Protein AF-A0A8J2V1T8-F1 (afdb_monomer)

Foldseek 3Di:
DVVVVVVVVVVVVVVVVVVVVVVVCVVVVVVVVCVLVVVLVCLVVVCVDPDVQCVQLSLLSNLLSVVVVVVVVVLVVLVVVLVVCVVVVNPVVSVVSVVVSVVVVVVNVVQSVVSVVLSVVCVVVVGHDDCSNDPGD

pLDDT: mean 85.91, std 9.91, range [56.88, 95.5]

Secondary structure (DSSP, 8-state):
-HHHHHHHHHHHHHHHHHHHHHHHHHHHHHHHHHHHHHHHHHHHHHTTS--TTTHHHHHHHHHHHHHHHHHHHHHHHHHHHHHHHHHTT-HHHHHHHHHHHHHHHHHHHHHHHHHHHHHHHHHHTTPPPS-TT-S--

Solvent-accessible surface area (backbone atoms only — not comparable to full-atom values): 7539 Å² total; per-residue (Å²): 117,70,68,58,56,56,54,54,53,54,57,56,50,57,64,58,46,52,61,52,52,51,52,50,49,52,54,53,55,56,47,64,71,49,49,62,54,57,52,41,52,50,29,62,63,56,52,78,49,95,50,80,50,55,44,33,45,29,44,28,51,44,41,51,51,56,50,48,51,52,50,52,53,49,52,54,51,52,50,61,65,40,50,58,32,61,75,70,72,37,61,70,65,32,51,53,52,49,51,53,50,50,53,51,51,49,54,50,52,51,39,54,51,48,48,52,51,52,48,53,53,33,54,74,70,75,41,56,49,90,63,41,83,60,90,69,113

Mean predicted aligned error: 8.69 Å

Organism: NCBI:txid1526572

Sequence (137 aa):
MSDLSASEGSSRQDSAQMPVVIYVLYLVGFFIIFTPVVGVILAYVSKARPASWLDSHYDNAIHIFWKGILYMILSVVLICLCIPFFIQEQILPGILVALIGSFAALAQLVWYIVRCVKGIMMASEKRAYPDPESWGF

Structure (mmCIF, N/CA/C/O backbone):
data_AF-A0A8J2V1T8-F1
#
_entry.id   AF-A0A8J2V1T8-F1
#
loop_
_atom_site.group_PDB
_atom_site.id
_atom_site.type_symbol
_atom_site.label_atom_id
_atom_site.label_alt_id
_atom_site.label_comp_id
_atom_site.label_asym_id
_atom_site.label_entity_id
_atom_site.label_seq_id
_atom_site.pdbx_PDB_ins_code
_atom_site.Cartn_x
_atom_site.Cartn_y
_atom_site.Cartn_z
_atom_site.occupancy
_atom_site.B_iso_or_equiv
_atom_site.auth_seq_id
_atom_site.auth_comp_id
_atom_site.auth_asym_id
_atom_site.auth_atom_id
_atom_site.pdbx_PDB_model_num
ATOM 1 N N . MET A 1 1 ? -56.142 -10.030 -8.037 1.00 56.88 1 MET A N 1
ATOM 2 C CA . MET A 1 1 ? -55.383 -11.295 -7.866 1.00 56.88 1 MET A CA 1
ATOM 3 C C . MET A 1 1 ? -54.001 -11.223 -8.526 1.00 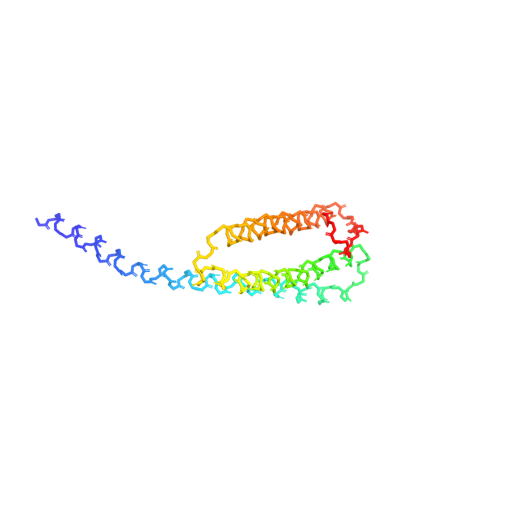56.88 1 MET A C 1
ATOM 5 O O . MET A 1 1 ? -53.057 -11.713 -7.929 1.00 56.88 1 MET A O 1
ATOM 9 N N . SER A 1 2 ? -53.857 -10.575 -9.693 1.00 64.19 2 SER A N 1
ATOM 10 C CA . SER A 1 2 ? -52.577 -10.335 -10.397 1.00 64.19 2 SER A CA 1
ATOM 11 C C . SER A 1 2 ? -51.558 -9.499 -9.609 1.00 64.19 2 SER A C 1
ATOM 13 O O . SER A 1 2 ? -50.364 -9.791 -9.625 1.00 64.19 2 SER A O 1
ATOM 15 N N . ASP A 1 3 ? -52.025 -8.487 -8.878 1.00 62.06 3 ASP A N 1
ATOM 16 C CA . ASP A 1 3 ? -51.132 -7.496 -8.256 1.00 62.06 3 ASP A CA 1
ATOM 17 C C . ASP A 1 3 ? -50.495 -8.021 -6.959 1.00 62.06 3 ASP A C 1
ATOM 19 O O . ASP A 1 3 ? -49.370 -7.665 -6.615 1.00 62.06 3 ASP A O 1
ATOM 23 N N . LEU A 1 4 ? -51.173 -8.958 -6.286 1.00 62.94 4 LEU A N 1
ATOM 24 C CA . LEU A 1 4 ? -50.644 -9.667 -5.119 1.00 62.94 4 LEU A CA 1
ATOM 25 C C . LEU A 1 4 ? -49.540 -10.656 -5.525 1.00 62.94 4 LEU A C 1
ATOM 27 O O . LEU A 1 4 ? -48.516 -10.722 -4.854 1.00 62.94 4 LEU A O 1
ATOM 31 N N . SER A 1 5 ? -49.681 -11.350 -6.665 1.00 61.22 5 SER A N 1
ATOM 32 C CA . SER A 1 5 ? -48.615 -12.223 -7.184 1.00 61.22 5 SER A CA 1
ATOM 33 C C . SER A 1 5 ? -47.381 -11.451 -7.661 1.00 61.22 5 SER A C 1
ATOM 35 O O . SER A 1 5 ? -46.262 -11.935 -7.507 1.00 61.22 5 SER A O 1
ATOM 37 N N . ALA A 1 6 ? -47.564 -10.238 -8.199 1.00 62.19 6 ALA A N 1
ATOM 38 C CA . ALA A 1 6 ? -46.453 -9.372 -8.598 1.00 62.19 6 ALA A CA 1
ATOM 39 C C . ALA A 1 6 ? -45.692 -8.812 -7.376 1.00 62.19 6 ALA A C 1
ATOM 41 O O . ALA A 1 6 ? -44.461 -8.792 -7.368 1.00 62.19 6 ALA A O 1
ATOM 42 N N . SER A 1 7 ? -46.411 -8.428 -6.314 1.00 59.50 7 SER A N 1
ATOM 43 C CA . SER A 1 7 ? -45.832 -7.953 -5.046 1.00 59.50 7 SER A CA 1
ATOM 44 C C . SER A 1 7 ? -45.116 -9.061 -4.248 1.00 59.50 7 SER A C 1
ATOM 46 O O . SER A 1 7 ? -44.041 -8.830 -3.683 1.00 59.50 7 SER A O 1
ATOM 48 N N . GLU A 1 8 ? -45.648 -10.288 -4.245 1.00 60.50 8 GLU A N 1
ATOM 49 C CA . GLU A 1 8 ? -44.990 -11.443 -3.615 1.00 60.50 8 GLU A CA 1
ATOM 50 C C . GLU A 1 8 ? -43.717 -11.893 -4.353 1.00 60.50 8 GLU A C 1
ATOM 52 O O . GLU A 1 8 ? -42.780 -12.387 -3.723 1.00 60.50 8 GLU A O 1
ATOM 57 N N . GLY A 1 9 ? -43.669 -11.729 -5.680 1.00 60.22 9 GLY A N 1
ATOM 58 C CA . GLY A 1 9 ? -42.497 -12.062 -6.495 1.00 60.22 9 GLY A CA 1
ATOM 59 C C . GLY A 1 9 ? -41.297 -11.156 -6.205 1.00 60.22 9 GLY A C 1
ATOM 60 O O . GLY A 1 9 ? -40.195 -11.658 -5.992 1.00 60.22 9 GLY A O 1
ATOM 61 N N . SER A 1 10 ? -41.521 -9.838 -6.115 1.00 60.34 10 SER A N 1
ATOM 62 C CA . SER A 1 10 ? -40.467 -8.851 -5.817 1.00 60.34 10 SER A CA 1
ATOM 63 C C . SER A 1 10 ? -39.875 -9.035 -4.412 1.00 60.34 10 SER A C 1
ATOM 65 O O . SER A 1 10 ? -38.660 -9.049 -4.246 1.00 60.34 10 SER A O 1
ATOM 67 N N . SER A 1 11 ? -40.719 -9.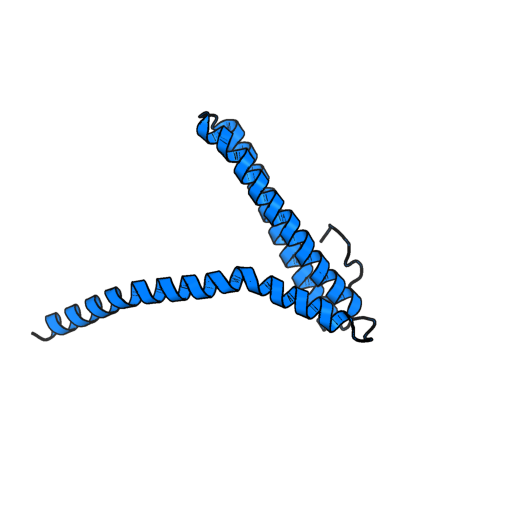260 -3.399 1.00 60.56 11 SER A N 1
ATOM 68 C CA . SER A 1 11 ? -40.284 -9.371 -1.995 1.00 60.56 11 SER A CA 1
ATOM 69 C C . SER A 1 11 ? -39.500 -10.656 -1.674 1.00 60.56 11 SER A C 1
ATOM 71 O O . SER A 1 11 ? -38.603 -10.634 -0.824 1.00 60.56 11 SER A O 1
ATOM 73 N N . ARG A 1 12 ? -39.776 -11.775 -2.364 1.00 60.62 12 ARG A N 1
ATOM 74 C CA . ARG A 1 12 ? -38.970 -13.014 -2.270 1.00 60.62 12 ARG A CA 1
ATOM 75 C C . ARG A 1 12 ? -37.613 -12.896 -2.969 1.00 60.62 12 ARG A C 1
ATOM 77 O O . ARG A 1 12 ? -36.646 -13.511 -2.523 1.00 60.62 12 ARG A O 1
ATOM 84 N N . GLN A 1 13 ? -37.538 -12.129 -4.056 1.00 60.66 13 GLN A N 1
ATOM 85 C CA . GLN A 1 13 ? -36.296 -11.924 -4.799 1.00 60.66 13 GLN A CA 1
ATOM 86 C C . GLN A 1 13 ? -35.324 -11.042 -3.995 1.00 60.66 13 GLN A C 1
ATOM 88 O O . GLN A 1 13 ? -34.172 -11.437 -3.816 1.00 60.66 13 GLN A O 1
ATOM 93 N N . ASP A 1 14 ? -35.817 -9.965 -3.374 1.00 67.00 14 ASP A N 1
ATOM 94 C CA . ASP A 1 14 ? -35.019 -9.069 -2.519 1.00 67.00 14 ASP A CA 1
ATOM 95 C C . ASP A 1 14 ? -34.438 -9.778 -1.275 1.00 67.00 14 ASP A C 1
ATOM 97 O O . ASP A 1 14 ? -33.294 -9.538 -0.874 1.00 67.00 14 ASP A O 1
ATOM 101 N N . SER A 1 15 ? -35.193 -10.705 -0.672 1.00 67.00 15 SER A N 1
ATOM 102 C CA . SER A 1 15 ? -34.793 -11.388 0.570 1.00 67.00 15 SER A CA 1
ATOM 103 C C . SER A 1 15 ? -33.729 -12.480 0.376 1.00 67.00 15 SER A C 1
ATOM 105 O O . SER A 1 15 ? -32.907 -12.680 1.270 1.00 67.00 15 SER A O 1
ATOM 107 N N . ALA A 1 16 ? -33.674 -13.142 -0.788 1.00 73.12 16 ALA A N 1
ATOM 108 C CA . ALA A 1 16 ? -32.599 -14.086 -1.134 1.00 73.12 16 ALA A CA 1
ATOM 109 C C . ALA A 1 16 ? -31.381 -13.404 -1.788 1.00 73.12 16 ALA A C 1
ATOM 111 O O . ALA A 1 16 ? -30.254 -13.887 -1.656 1.00 73.12 16 ALA A O 1
ATOM 112 N N . GLN A 1 17 ? -31.580 -12.270 -2.468 1.00 83.62 17 GLN A N 1
ATOM 113 C CA . GLN A 1 17 ? -30.496 -11.499 -3.081 1.00 83.62 17 GLN A CA 1
ATOM 114 C C . GLN A 1 17 ? -29.568 -10.871 -2.040 1.00 83.62 17 GLN A C 1
ATOM 116 O O . GLN A 1 17 ? -28.354 -10.887 -2.235 1.00 83.62 17 GLN A O 1
ATOM 121 N N . MET A 1 18 ? -30.104 -10.371 -0.921 1.00 88.19 18 MET A N 1
ATOM 122 C CA . MET A 1 18 ? -29.290 -9.690 0.091 1.00 88.19 18 MET A CA 1
ATOM 123 C C . MET A 1 18 ? -28.191 -10.595 0.698 1.00 88.19 18 MET A C 1
ATOM 125 O O . MET A 1 18 ? -27.027 -10.190 0.686 1.00 88.19 18 MET A O 1
ATOM 129 N N . PRO A 1 19 ? -28.468 -11.847 1.128 1.00 93.94 19 PRO A N 1
ATOM 130 C CA . PRO A 1 19 ? -27.414 -12.786 1.526 1.00 93.94 19 PRO A CA 1
ATOM 131 C C . PRO A 1 19 ? -26.404 -13.105 0.415 1.00 93.94 19 PRO A C 1
ATOM 133 O O . PRO A 1 19 ? -25.206 -13.173 0.680 1.00 93.94 19 PRO A O 1
ATOM 136 N N . VAL A 1 20 ? -26.853 -13.269 -0.836 1.00 90.94 20 VAL A N 1
ATOM 137 C CA . VAL A 1 20 ? -25.958 -13.539 -1.978 1.00 90.94 20 VAL A CA 1
ATOM 138 C C . VAL A 1 20 ? -25.004 -12.370 -2.218 1.00 90.94 20 VAL A C 1
ATOM 140 O O . VAL A 1 20 ? -23.807 -12.593 -2.388 1.00 90.94 20 VAL A O 1
ATOM 143 N N . VAL A 1 21 ? -25.500 -11.131 -2.170 1.00 92.25 21 VAL A N 1
ATOM 144 C CA . VAL A 1 21 ? -24.668 -9.924 -2.277 1.00 92.25 21 VAL A CA 1
ATOM 145 C C . VAL A 1 21 ? -23.622 -9.895 -1.163 1.00 92.25 21 VAL A C 1
ATOM 147 O O . VAL A 1 21 ? -22.453 -9.652 -1.450 1.00 92.25 21 VAL A O 1
ATOM 150 N N . ILE A 1 22 ? -23.999 -10.215 0.081 1.00 93.19 22 ILE A N 1
ATOM 151 C CA . ILE A 1 22 ? -23.060 -10.296 1.212 1.00 93.19 22 ILE A CA 1
ATOM 152 C C . ILE A 1 22 ? -21.960 -11.332 0.941 1.00 93.19 22 ILE A C 1
ATOM 154 O O . ILE A 1 22 ? -20.780 -11.017 1.091 1.00 93.19 22 ILE A O 1
ATOM 158 N N . TYR A 1 23 ? -22.308 -12.539 0.486 1.00 93.94 23 TYR A N 1
ATOM 159 C CA . TYR A 1 23 ? -21.311 -13.568 0.175 1.00 93.94 23 TYR A CA 1
ATOM 160 C C . TYR A 1 23 ? -20.393 -13.172 -0.984 1.00 93.94 23 TYR A C 1
ATOM 162 O O . TYR A 1 23 ? -19.185 -13.389 -0.902 1.00 93.94 23 TYR A O 1
ATOM 170 N N . VAL A 1 24 ? -20.927 -12.551 -2.039 1.00 92.62 24 VAL A N 1
ATOM 171 C CA . VAL A 1 24 ? -20.109 -12.031 -3.145 1.00 92.62 24 VAL A CA 1
ATOM 172 C C . VAL A 1 24 ? -19.167 -10.937 -2.647 1.00 92.62 24 VAL A C 1
ATOM 174 O O . VAL A 1 24 ? -17.984 -10.970 -2.976 1.00 92.62 24 VAL A O 1
ATOM 177 N N . LEU A 1 25 ? -19.644 -10.009 -1.814 1.00 91.12 25 LEU A N 1
ATOM 178 C CA . LEU A 1 25 ? -18.804 -8.972 -1.209 1.00 91.12 25 LEU A CA 1
ATOM 179 C C . LEU A 1 25 ? -17.704 -9.569 -0.327 1.00 91.12 25 LEU A C 1
ATOM 181 O O . LEU A 1 25 ? -16.567 -9.107 -0.394 1.00 91.12 25 LEU A O 1
ATOM 185 N N . TYR A 1 26 ? -17.999 -10.612 0.453 1.00 91.69 26 TYR A N 1
ATOM 186 C CA . TYR A 1 26 ? -16.988 -11.320 1.242 1.00 91.69 26 TYR A CA 1
ATOM 187 C C . TYR A 1 26 ? -15.940 -11.998 0.357 1.00 91.69 26 TYR A C 1
ATOM 189 O O . TYR A 1 26 ? -14.749 -11.901 0.648 1.00 91.69 26 TYR A O 1
ATOM 197 N N . LEU A 1 27 ? -16.352 -12.620 -0.751 1.00 88.12 27 LEU A N 1
ATOM 198 C CA . LEU A 1 27 ? -15.427 -13.229 -1.708 1.00 88.12 27 LEU A CA 1
ATOM 199 C C . LEU A 1 27 ? -14.555 -12.177 -2.404 1.00 88.12 27 LEU A C 1
ATOM 201 O O . LEU A 1 27 ? -13.337 -12.323 -2.448 1.00 88.12 27 LEU A O 1
ATOM 205 N N . VAL A 1 28 ? -15.147 -11.091 -2.906 1.00 89.81 28 VAL A N 1
ATOM 206 C CA . VAL A 1 28 ? -14.404 -9.999 -3.556 1.00 89.81 28 VAL A CA 1
ATOM 207 C C . VAL A 1 28 ? -13.451 -9.329 -2.565 1.00 89.81 28 VAL A C 1
ATOM 209 O O . VAL A 1 28 ? -12.274 -9.147 -2.873 1.00 89.81 28 VAL A O 1
ATOM 212 N N . GLY A 1 29 ? -13.927 -9.019 -1.356 1.00 83.00 29 GLY A N 1
ATOM 213 C CA . GLY A 1 29 ? -13.128 -8.418 -0.289 1.00 83.00 29 GLY A CA 1
ATOM 214 C C . GLY A 1 29 ? -11.947 -9.291 0.130 1.00 83.00 29 GLY A C 1
ATOM 215 O O . GLY A 1 29 ? -10.853 -8.771 0.348 1.00 83.00 29 GLY A O 1
ATOM 216 N N . PHE A 1 30 ? -12.135 -10.613 0.152 1.00 83.06 30 PHE A N 1
ATOM 217 C CA . PHE A 1 30 ? -11.051 -11.563 0.377 1.00 83.06 30 PHE A CA 1
ATOM 218 C C . PHE A 1 30 ? -9.945 -11.385 -0.674 1.00 83.06 30 PHE A C 1
ATOM 220 O O . PHE A 1 30 ? -8.790 -11.163 -0.317 1.00 83.06 30 PHE A O 1
ATOM 227 N N . PHE A 1 31 ? -10.279 -11.373 -1.968 1.00 83.56 31 PHE A N 1
ATOM 228 C CA . PHE A 1 31 ? -9.270 -11.244 -3.027 1.00 83.56 31 PHE A CA 1
ATOM 229 C C . PHE A 1 31 ? -8.542 -9.893 -3.047 1.00 83.56 31 PHE A C 1
ATOM 231 O O . PHE A 1 31 ? -7.369 -9.860 -3.425 1.00 83.56 31 PHE A O 1
ATOM 238 N N . ILE A 1 32 ? -9.170 -8.794 -2.616 1.00 84.44 32 ILE A N 1
ATOM 239 C CA . ILE A 1 32 ? -8.540 -7.458 -2.616 1.00 84.44 32 ILE A CA 1
ATOM 240 C C . ILE A 1 32 ? -7.242 -7.441 -1.792 1.00 84.44 32 ILE A C 1
ATOM 242 O O . ILE A 1 32 ? -6.255 -6.843 -2.219 1.00 84.44 32 ILE A O 1
ATOM 246 N N . ILE A 1 33 ? -7.201 -8.143 -0.657 1.00 77.88 33 ILE A N 1
ATOM 247 C CA . ILE A 1 33 ? -6.026 -8.170 0.231 1.00 77.88 33 ILE A CA 1
ATOM 248 C C . ILE A 1 33 ? -4.926 -9.104 -0.305 1.00 77.88 33 ILE A C 1
ATOM 250 O O . ILE A 1 33 ? -3.740 -8.825 -0.134 1.00 77.88 33 ILE A O 1
ATOM 254 N N . PHE A 1 34 ? -5.293 -10.189 -0.995 1.00 86.31 34 PHE A N 1
ATOM 255 C CA . PHE A 1 34 ? -4.327 -11.154 -1.543 1.00 86.31 34 PHE A CA 1
ATOM 256 C C . PHE A 1 34 ? -3.780 -10.772 -2.923 1.00 86.31 34 PHE A C 1
ATOM 258 O O . PHE A 1 34 ? -2.689 -11.208 -3.292 1.00 86.31 34 PHE A O 1
ATOM 265 N N . THR A 1 35 ? -4.492 -9.942 -3.689 1.00 90.19 35 THR A N 1
ATOM 266 C CA . THR A 1 35 ? -4.081 -9.545 -5.048 1.00 90.19 35 THR A CA 1
ATOM 267 C C . THR A 1 35 ? -2.664 -8.940 -5.098 1.00 90.19 35 THR A C 1
ATOM 269 O O . THR A 1 35 ? -1.871 -9.371 -5.942 1.00 90.19 35 THR A O 1
ATOM 272 N N . PRO A 1 36 ? -2.264 -8.026 -4.187 1.00 89.81 36 PRO A N 1
ATOM 273 C CA . PRO A 1 36 ? -0.897 -7.500 -4.150 1.00 89.81 36 PRO A CA 1
ATOM 274 C C . PRO A 1 36 ? 0.178 -8.571 -3.913 1.00 89.81 36 PRO A C 1
ATOM 276 O O . PRO A 1 36 ? 1.290 -8.447 -4.425 1.00 89.81 36 PRO A O 1
ATOM 279 N N . VAL A 1 37 ? -0.151 -9.641 -3.179 1.00 93.00 37 VAL A N 1
ATOM 280 C CA . VAL A 1 37 ? 0.772 -10.754 -2.899 1.00 93.00 37 VAL A CA 1
ATOM 281 C C . VAL A 1 37 ? 1.079 -11.533 -4.176 1.00 93.00 37 VAL A C 1
ATOM 283 O O . VAL A 1 37 ? 2.236 -11.835 -4.462 1.00 93.00 37 VAL A O 1
ATOM 286 N N . VAL A 1 38 ? 0.063 -11.810 -4.996 1.00 93.19 38 VAL A N 1
ATOM 287 C CA . VAL A 1 38 ? 0.273 -12.438 -6.310 1.00 93.19 38 VAL A CA 1
ATOM 288 C C . VAL A 1 38 ? 1.165 -11.551 -7.185 1.00 93.19 38 VAL A C 1
ATOM 290 O O . VAL A 1 38 ? 2.098 -12.048 -7.816 1.00 93.19 38 VAL A O 1
ATOM 293 N N . GLY A 1 39 ? 0.934 -10.235 -7.167 1.00 92.38 39 GLY A N 1
ATOM 294 C CA . GLY A 1 39 ? 1.750 -9.261 -7.895 1.00 92.38 39 GLY A CA 1
ATOM 295 C C . GLY A 1 39 ? 3.233 -9.297 -7.510 1.00 92.38 39 GLY A C 1
ATOM 296 O O . GLY A 1 39 ? 4.087 -9.364 -8.396 1.00 92.38 39 GLY A O 1
ATOM 297 N N . VAL A 1 40 ? 3.558 -9.313 -6.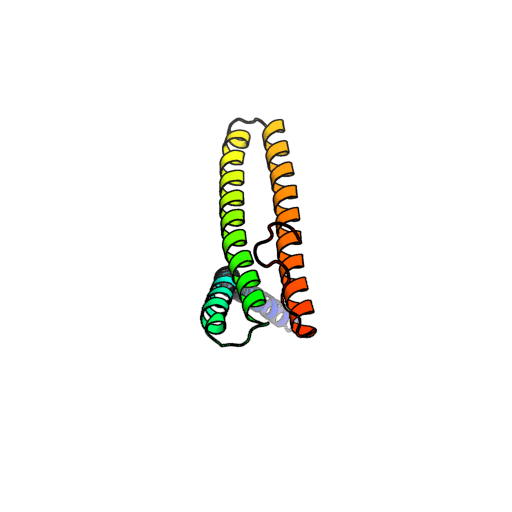211 1.00 94.44 40 VAL A N 1
ATOM 298 C CA . VAL A 1 40 ? 4.965 -9.348 -5.771 1.00 94.44 40 VAL A CA 1
ATOM 299 C C . VAL A 1 40 ? 5.640 -10.687 -6.082 1.00 94.44 40 VAL A C 1
ATOM 301 O O . VAL A 1 40 ? 6.804 -10.705 -6.480 1.00 94.44 40 VAL A O 1
ATOM 304 N N . ILE A 1 41 ? 4.912 -11.806 -5.987 1.00 93.62 41 ILE A N 1
ATOM 305 C CA . ILE A 1 41 ? 5.426 -13.125 -6.387 1.00 93.62 41 ILE A CA 1
ATOM 306 C C . ILE A 1 41 ? 5.786 -13.114 -7.876 1.00 93.62 41 ILE A C 1
ATOM 308 O O . ILE A 1 41 ? 6.890 -13.517 -8.248 1.00 93.62 41 ILE A O 1
ATOM 312 N N . LEU A 1 42 ? 4.888 -12.606 -8.728 1.00 92.75 42 LEU A N 1
ATOM 313 C CA . LEU A 1 42 ? 5.148 -12.480 -10.162 1.00 92.75 42 LEU A CA 1
ATOM 314 C C . LEU A 1 42 ? 6.336 -11.560 -10.451 1.00 92.75 42 LEU A C 1
ATOM 316 O O . LEU A 1 42 ? 7.112 -11.868 -11.355 1.00 92.75 42 LEU A O 1
ATOM 320 N N . ALA A 1 43 ? 6.516 -10.481 -9.686 1.00 93.06 43 ALA A N 1
ATOM 321 C CA . ALA A 1 43 ? 7.670 -9.598 -9.824 1.00 93.06 43 ALA A CA 1
ATOM 322 C C . ALA A 1 43 ? 8.987 -10.330 -9.511 1.00 93.06 43 ALA A C 1
ATOM 324 O O . ALA A 1 43 ? 9.899 -10.305 -10.335 1.00 93.06 43 ALA A O 1
ATOM 325 N N . TYR A 1 44 ? 9.073 -11.055 -8.389 1.00 93.75 44 TYR A N 1
ATOM 326 C CA . TYR A 1 44 ? 10.272 -11.832 -8.041 1.00 93.75 44 TYR A CA 1
ATOM 327 C C . TYR A 1 44 ? 10.587 -12.929 -9.065 1.00 93.75 44 TYR A C 1
ATOM 329 O O . TYR A 1 44 ? 11.742 -13.085 -9.462 1.00 93.75 44 TYR A O 1
ATOM 337 N N . VAL A 1 45 ? 9.573 -13.669 -9.526 1.00 91.62 45 VAL A N 1
ATOM 338 C CA . VAL A 1 45 ? 9.755 -14.734 -10.529 1.00 91.62 45 VAL A CA 1
ATOM 339 C C . VAL A 1 45 ? 10.171 -14.155 -11.884 1.00 91.62 45 VAL A C 1
ATOM 341 O O . VAL A 1 45 ? 11.034 -14.712 -12.562 1.00 91.62 45 VAL A O 1
ATOM 344 N N . SER A 1 46 ? 9.575 -13.035 -12.294 1.00 88.81 46 SER A N 1
ATOM 345 C CA . SER A 1 46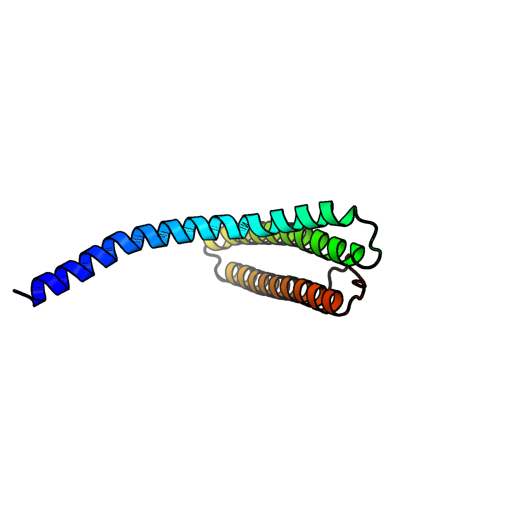 ? 9.840 -12.429 -13.605 1.00 88.81 46 SER A CA 1
ATOM 346 C C . SER A 1 46 ? 11.175 -11.689 -13.658 1.00 88.81 46 SER A C 1
ATOM 348 O O . SER A 1 46 ? 11.793 -11.659 -14.723 1.00 88.81 46 SER A O 1
ATOM 350 N N . LYS A 1 47 ? 11.659 -11.181 -12.517 1.00 84.38 47 LYS A N 1
ATOM 351 C CA . LYS A 1 47 ? 12.986 -10.563 -12.372 1.00 84.38 47 LYS A CA 1
ATOM 352 C C . LYS A 1 47 ? 14.141 -11.523 -12.691 1.00 84.38 47 LYS A C 1
ATOM 354 O O . LYS A 1 47 ? 15.225 -11.086 -13.043 1.00 84.38 47 LYS A O 1
ATOM 359 N N . ALA A 1 48 ? 13.928 -12.839 -12.638 1.00 75.56 48 ALA A N 1
ATOM 360 C CA . ALA A 1 48 ?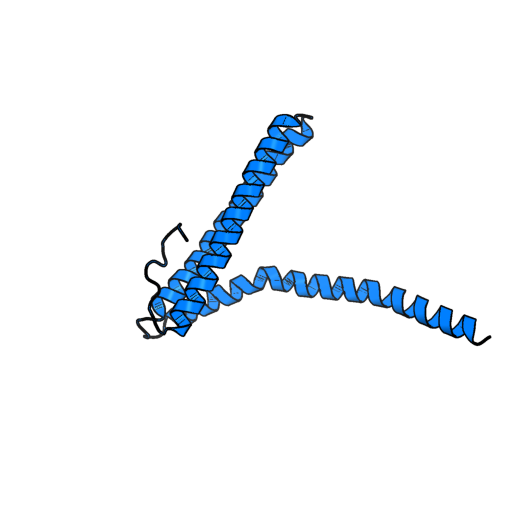 14.952 -13.824 -12.999 1.00 75.56 48 ALA A CA 1
ATOM 361 C C . ALA A 1 48 ? 15.252 -13.904 -14.517 1.00 75.56 48 ALA A C 1
ATOM 363 O O . ALA A 1 48 ? 16.069 -14.724 -14.939 1.00 75.56 48 ALA A O 1
ATOM 364 N N . ARG A 1 49 ? 14.582 -13.102 -15.361 1.00 75.69 49 ARG A N 1
ATOM 365 C CA . ARG A 1 49 ? 14.760 -13.088 -16.824 1.00 75.69 49 ARG A CA 1
ATOM 366 C C . ARG A 1 49 ? 15.705 -11.952 -17.261 1.00 75.69 49 ARG A C 1
ATOM 368 O O . ARG A 1 49 ? 15.598 -10.859 -16.730 1.00 75.69 49 ARG A O 1
ATOM 375 N N . PRO A 1 50 ? 16.554 -12.146 -18.288 1.00 60.12 50 PRO A N 1
ATOM 376 C CA . PRO A 1 50 ? 17.675 -11.248 -18.621 1.00 60.12 50 PRO A CA 1
ATOM 377 C C . PRO A 1 50 ? 17.307 -9.927 -19.343 1.00 60.12 50 PRO A C 1
ATOM 379 O O . PRO A 1 50 ? 18.080 -9.432 -20.164 1.00 60.12 50 PRO A O 1
ATOM 382 N N . ALA A 1 51 ? 16.132 -9.341 -19.100 1.00 71.38 51 ALA A N 1
ATOM 383 C CA . ALA A 1 51 ? 15.701 -8.112 -19.774 1.00 71.38 51 ALA A CA 1
ATOM 384 C C . ALA A 1 51 ? 16.069 -6.853 -18.963 1.00 71.38 51 ALA A C 1
ATOM 386 O O . ALA A 1 51 ? 15.313 -6.412 -18.103 1.00 71.38 51 ALA A O 1
ATOM 387 N N . SER A 1 52 ? 17.189 -6.222 -19.322 1.00 75.94 52 SER A N 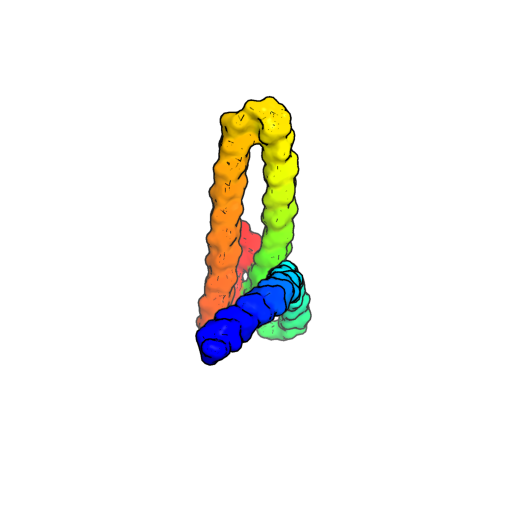1
ATOM 388 C CA . SER A 1 52 ? 17.851 -5.164 -18.537 1.00 75.94 52 SER A CA 1
ATOM 389 C C . SER A 1 52 ? 17.008 -3.935 -18.165 1.00 75.94 52 SER A C 1
ATOM 391 O O . SER A 1 52 ? 17.270 -3.304 -17.146 1.00 75.94 52 SER A O 1
ATOM 393 N N . TRP A 1 53 ? 16.002 -3.551 -18.960 1.00 82.50 53 TRP A N 1
ATOM 394 C CA . TRP A 1 53 ? 15.154 -2.393 -18.638 1.00 82.50 53 TRP A CA 1
ATOM 395 C C . TRP A 1 53 ? 13.946 -2.756 -17.763 1.00 82.50 53 TRP A C 1
ATOM 397 O O . TRP A 1 53 ? 13.431 -1.885 -17.061 1.00 82.50 53 TRP A O 1
ATOM 407 N N . LEU A 1 54 ? 13.507 -4.023 -17.773 1.00 87.88 54 LEU A N 1
ATOM 408 C CA . LEU A 1 54 ? 12.368 -4.509 -16.983 1.00 87.88 54 LEU A CA 1
ATOM 409 C C . LEU A 1 54 ? 12.731 -4.725 -15.511 1.00 87.88 54 LEU A C 1
ATOM 411 O O . LEU A 1 54 ? 11.861 -4.581 -14.655 1.00 87.88 54 LEU A O 1
ATOM 415 N N . ASP A 1 55 ? 14.000 -4.997 -15.212 1.00 89.12 55 ASP A N 1
ATOM 416 C CA . ASP A 1 55 ? 14.487 -5.242 -13.848 1.00 89.12 55 ASP A CA 1
ATOM 417 C C . ASP A 1 55 ? 14.096 -4.112 -12.886 1.00 89.12 55 ASP A C 1
ATOM 419 O O . ASP A 1 55 ? 13.509 -4.351 -11.832 1.00 89.12 55 ASP A O 1
ATOM 423 N N . SER A 1 56 ? 14.292 -2.868 -13.324 1.00 90.31 56 SER A N 1
ATOM 424 C CA . SER A 1 56 ? 13.922 -1.664 -12.571 1.00 90.31 56 SER A CA 1
ATOM 425 C C . SER A 1 56 ? 12.414 -1.536 -12.285 1.00 90.31 56 SER A C 1
ATOM 427 O O . SER A 1 56 ? 12.015 -0.993 -11.253 1.00 90.31 56 SER A O 1
ATOM 429 N N . HIS A 1 57 ? 11.553 -2.067 -13.160 1.00 90.88 57 HIS A N 1
ATOM 430 C CA . HIS A 1 57 ? 10.101 -2.088 -12.947 1.00 90.88 57 HIS A CA 1
ATOM 431 C C . HIS A 1 57 ? 9.704 -3.126 -11.906 1.00 90.88 57 HIS A C 1
ATOM 433 O O . HIS A 1 57 ? 8.852 -2.847 -11.059 1.00 90.88 57 HIS A O 1
ATOM 439 N N . TYR A 1 58 ? 10.338 -4.302 -11.941 1.00 92.50 58 TYR A N 1
ATOM 440 C CA . TYR A 1 58 ? 10.139 -5.325 -10.917 1.00 92.50 58 TYR A CA 1
ATOM 441 C C . TYR A 1 58 ? 10.628 -4.839 -9.552 1.00 92.50 58 TYR A C 1
ATOM 443 O O . TYR A 1 58 ? 9.928 -5.042 -8.563 1.00 92.50 58 TYR A O 1
ATOM 451 N N . ASP A 1 59 ? 11.751 -4.121 -9.501 1.00 92.50 59 ASP A N 1
ATOM 452 C CA . ASP A 1 59 ? 12.246 -3.500 -8.269 1.00 92.50 59 ASP A CA 1
ATOM 453 C C . ASP A 1 59 ? 11.273 -2.467 -7.715 1.00 92.50 59 ASP A C 1
ATOM 455 O O . ASP A 1 59 ? 10.942 -2.502 -6.530 1.00 92.50 59 ASP A O 1
ATOM 459 N N . ASN A 1 60 ? 10.737 -1.592 -8.569 1.00 93.38 60 ASN A N 1
ATOM 460 C CA . ASN A 1 60 ? 9.710 -0.648 -8.146 1.00 93.38 60 ASN A CA 1
ATOM 461 C C . ASN A 1 60 ? 8.471 -1.378 -7.594 1.00 93.38 60 ASN A C 1
ATOM 463 O O . ASN A 1 60 ? 7.987 -1.021 -6.523 1.00 93.38 60 ASN A O 1
ATOM 467 N N . ALA A 1 61 ? 7.984 -2.427 -8.267 1.00 93.19 61 ALA A N 1
ATOM 468 C CA . ALA A 1 61 ? 6.832 -3.206 -7.802 1.00 93.19 61 ALA A CA 1
ATOM 469 C C . ALA A 1 61 ? 7.088 -3.890 -6.445 1.00 93.19 61 ALA A C 1
ATOM 471 O O . ALA A 1 61 ? 6.242 -3.830 -5.548 1.00 93.19 61 ALA A O 1
ATOM 472 N N . ILE A 1 62 ? 8.269 -4.487 -6.268 1.00 94.88 62 ILE A N 1
ATOM 473 C CA . ILE A 1 62 ? 8.697 -5.116 -5.013 1.00 94.88 62 ILE A CA 1
ATOM 474 C C . ILE A 1 62 ? 8.782 -4.075 -3.890 1.00 94.88 62 ILE A C 1
ATOM 476 O O . ILE A 1 62 ? 8.248 -4.295 -2.800 1.00 94.88 62 ILE A O 1
ATOM 480 N N . HIS A 1 63 ? 9.394 -2.917 -4.142 1.00 94.44 63 HIS A N 1
ATOM 481 C CA . HIS A 1 63 ? 9.502 -1.860 -3.138 1.00 94.44 63 HIS A CA 1
ATOM 482 C C . HIS A 1 63 ? 8.152 -1.244 -2.782 1.00 94.44 63 HIS A C 1
ATOM 484 O O . HIS A 1 63 ? 7.915 -0.982 -1.605 1.00 94.44 63 HIS A O 1
ATOM 490 N N . ILE A 1 64 ? 7.254 -1.043 -3.750 1.00 93.81 64 ILE A N 1
ATOM 491 C CA . ILE A 1 64 ? 5.884 -0.581 -3.485 1.00 93.81 64 ILE A CA 1
ATOM 492 C C . ILE A 1 64 ? 5.168 -1.554 -2.545 1.00 93.81 64 ILE A C 1
ATOM 494 O O . ILE A 1 64 ? 4.521 -1.109 -1.598 1.00 93.81 64 ILE A O 1
ATOM 498 N N . PHE A 1 65 ? 5.309 -2.865 -2.764 1.00 94.62 65 PHE A N 1
ATOM 499 C CA . PHE A 1 65 ? 4.704 -3.880 -1.903 1.00 94.62 65 PHE A CA 1
ATOM 500 C C . PHE A 1 65 ? 5.239 -3.806 -0.466 1.00 94.62 65 PHE A C 1
ATOM 502 O O . PHE A 1 65 ? 4.457 -3.661 0.476 1.00 94.62 65 PHE A O 1
ATOM 509 N N . TRP A 1 66 ? 6.563 -3.837 -0.285 1.00 95.50 66 TRP A N 1
ATOM 510 C CA . TRP A 1 66 ? 7.167 -3.819 1.052 1.00 95.50 66 TRP A CA 1
ATOM 511 C C . TRP A 1 66 ? 6.947 -2.500 1.790 1.00 95.50 66 TRP A C 1
ATOM 513 O O . TRP A 1 66 ? 6.604 -2.510 2.972 1.00 95.50 66 TRP A O 1
ATOM 523 N N . LYS A 1 67 ? 7.060 -1.361 1.096 1.00 93.44 67 LYS A N 1
ATOM 524 C CA . LYS A 1 67 ? 6.686 -0.058 1.658 1.00 93.44 67 LYS A CA 1
ATOM 525 C C . LYS A 1 67 ? 5.206 -0.058 2.029 1.00 93.44 67 LYS A C 1
ATOM 527 O O . LYS A 1 67 ? 4.870 0.325 3.141 1.00 93.44 67 LYS A O 1
ATOM 532 N N . GLY A 1 68 ? 4.328 -0.572 1.167 1.00 90.25 68 GLY A N 1
ATOM 533 C CA . GLY A 1 68 ? 2.899 -0.728 1.447 1.00 90.25 68 GLY A CA 1
ATOM 534 C C . GLY A 1 68 ? 2.610 -1.504 2.736 1.00 90.25 68 GLY A C 1
ATOM 535 O O . GLY A 1 68 ? 1.792 -1.055 3.538 1.00 90.25 68 GLY A O 1
ATOM 536 N N . ILE A 1 69 ? 3.329 -2.605 2.988 1.00 92.25 69 ILE A N 1
ATOM 537 C CA . ILE A 1 69 ? 3.253 -3.341 4.262 1.00 92.25 69 ILE A CA 1
ATOM 538 C C . ILE A 1 69 ? 3.696 -2.463 5.439 1.00 92.25 69 ILE A C 1
ATOM 540 O O . ILE A 1 69 ? 2.997 -2.415 6.451 1.00 92.25 69 ILE A O 1
ATOM 544 N N . LEU A 1 70 ? 4.816 -1.742 5.319 1.00 92.75 70 LEU A N 1
ATOM 545 C CA . LEU A 1 70 ? 5.277 -0.831 6.376 1.00 92.75 70 LEU A CA 1
ATOM 546 C C . LEU A 1 70 ? 4.222 0.232 6.708 1.00 92.75 70 LEU A C 1
ATOM 548 O O . LEU A 1 70 ? 3.955 0.482 7.883 1.00 92.75 70 LEU A O 1
ATOM 552 N N . TYR A 1 71 ? 3.575 0.812 5.697 1.00 89.12 71 TYR A N 1
ATOM 553 C CA . TYR A 1 71 ? 2.505 1.785 5.907 1.00 89.12 71 TYR A CA 1
ATOM 554 C C . TYR A 1 71 ? 1.241 1.163 6.507 1.00 89.12 71 TYR A C 1
ATOM 556 O O . TYR A 1 71 ? 0.620 1.791 7.358 1.00 89.12 71 TYR A O 1
ATOM 564 N N . MET A 1 72 ? 0.886 -0.075 6.146 1.00 88.00 72 MET A N 1
ATOM 565 C CA . MET A 1 72 ? -0.217 -0.802 6.788 1.00 88.00 72 MET A CA 1
ATOM 566 C C . MET A 1 72 ? 0.047 -0.996 8.287 1.00 88.00 72 MET A C 1
ATOM 568 O O . MET A 1 72 ? -0.823 -0.712 9.110 1.00 88.00 72 MET A O 1
ATOM 572 N N . ILE A 1 73 ? 1.260 -1.428 8.650 1.00 92.50 73 ILE A N 1
ATOM 573 C CA . ILE A 1 73 ? 1.676 -1.580 10.051 1.00 92.50 73 ILE A CA 1
ATOM 574 C C . ILE A 1 73 ? 1.626 -0.225 10.765 1.00 92.50 73 ILE A C 1
ATOM 576 O O . ILE A 1 73 ? 1.073 -0.128 11.860 1.00 92.50 73 ILE A O 1
ATOM 580 N N . LEU A 1 74 ? 2.141 0.833 10.131 1.00 91.38 74 LEU A N 1
ATOM 581 C CA . LEU A 1 74 ? 2.102 2.189 10.674 1.00 91.38 74 LEU A CA 1
ATOM 582 C C . LEU A 1 74 ? 0.663 2.663 10.929 1.00 91.38 74 LEU A C 1
ATOM 584 O O . LEU A 1 74 ? 0.392 3.234 11.984 1.00 91.38 74 LEU A O 1
ATOM 588 N N . SER A 1 75 ? -0.268 2.398 10.009 1.00 87.50 75 SER A N 1
ATOM 589 C CA . SER A 1 75 ? -1.685 2.733 10.184 1.00 87.50 75 SER A CA 1
ATOM 590 C C . SER A 1 75 ? -2.312 1.990 11.364 1.00 87.50 75 SER A C 1
ATOM 592 O O . SER A 1 75 ? -3.020 2.613 12.153 1.00 87.50 75 SER A O 1
ATOM 594 N N . VAL A 1 76 ? -2.024 0.695 11.539 1.00 89.88 76 VAL A N 1
ATOM 595 C CA . VAL A 1 76 ? -2.506 -0.079 12.699 1.00 89.88 76 VAL A CA 1
ATOM 596 C C . VAL A 1 76 ? -1.955 0.492 14.004 1.00 89.88 76 VAL A C 1
ATOM 598 O O . VAL A 1 76 ? -2.714 0.694 14.948 1.00 89.88 76 VAL A O 1
ATOM 601 N N . VAL A 1 77 ? -0.659 0.813 14.054 1.00 91.06 77 VAL A N 1
ATOM 602 C CA . VAL A 1 77 ? -0.041 1.439 15.233 1.00 91.06 77 VAL A CA 1
ATOM 603 C C . VAL A 1 77 ? -0.698 2.782 15.538 1.00 91.06 77 VAL A C 1
ATOM 605 O O . VAL A 1 77 ? -1.044 3.037 16.688 1.00 91.06 77 VAL A O 1
ATOM 608 N N . LEU A 1 78 ? -0.926 3.620 14.527 1.00 87.56 78 LEU A N 1
ATOM 609 C CA . LEU A 1 78 ? -1.553 4.926 14.713 1.00 87.56 78 LEU A CA 1
ATOM 610 C C . LEU A 1 78 ? -2.994 4.804 15.232 1.00 87.56 78 LEU A C 1
ATOM 612 O O . LEU A 1 78 ? -3.378 5.557 16.124 1.00 87.56 78 LEU A O 1
ATOM 616 N N . ILE A 1 79 ? -3.763 3.820 14.752 1.00 86.69 79 ILE A N 1
ATOM 617 C CA .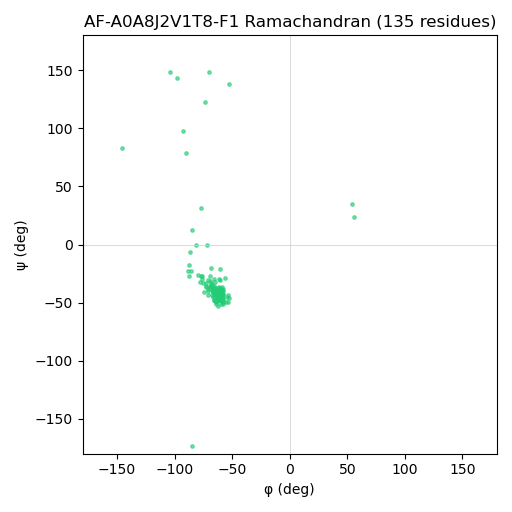 ILE A 1 79 ? -5.099 3.506 15.283 1.00 86.69 79 ILE A CA 1
ATOM 618 C C . ILE A 1 79 ? -5.002 3.044 16.740 1.00 86.69 79 ILE A C 1
ATOM 620 O O . ILE A 1 79 ? -5.705 3.582 17.592 1.00 86.69 79 ILE A O 1
ATOM 624 N N . CYS A 1 80 ? -4.103 2.108 17.055 1.00 89.62 80 CYS A N 1
ATOM 625 C CA . CYS A 1 80 ? -3.892 1.630 18.422 1.00 89.62 80 CYS A CA 1
ATOM 626 C C . CYS A 1 80 ? -3.498 2.759 19.384 1.00 89.62 80 CYS A C 1
ATOM 628 O O . CYS A 1 80 ? -3.977 2.788 20.513 1.00 89.62 80 CYS A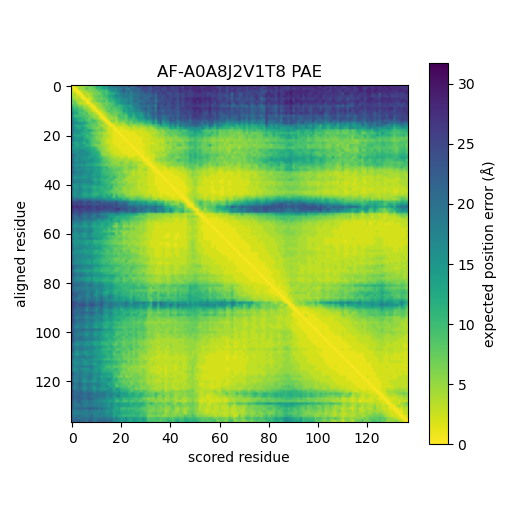 O 1
ATOM 630 N N . LEU A 1 81 ? -2.670 3.707 18.936 1.00 87.88 81 LEU A N 1
ATOM 631 C CA . LEU A 1 81 ? -2.312 4.903 19.704 1.00 87.88 81 LEU A CA 1
ATOM 632 C C . LEU A 1 81 ? -3.482 5.879 19.857 1.00 87.88 81 LEU A C 1
ATOM 634 O O . LEU A 1 81 ? -3.520 6.628 20.827 1.00 87.88 81 LEU A O 1
ATOM 638 N N . CYS A 1 82 ? -4.432 5.878 18.925 1.00 85.00 82 CYS A N 1
ATOM 639 C CA . CYS A 1 82 ? -5.610 6.736 18.972 1.00 85.00 82 CYS A CA 1
ATOM 640 C C . CYS A 1 82 ? -6.645 6.243 20.004 1.00 85.00 82 CYS A C 1
ATOM 642 O O . CYS A 1 82 ? -7.300 7.057 20.653 1.00 85.00 82 CYS A O 1
ATOM 644 N N . ILE A 1 83 ? -6.753 4.923 20.211 1.00 87.31 83 ILE A N 1
ATOM 645 C CA . ILE A 1 83 ? -7.750 4.290 21.098 1.00 87.31 83 ILE A CA 1
ATOM 646 C C . ILE A 1 83 ? -7.741 4.854 22.540 1.00 87.31 83 ILE A C 1
ATOM 648 O O . ILE A 1 83 ? -8.813 5.228 23.019 1.00 87.31 83 ILE A O 1
ATOM 652 N N . PRO A 1 84 ? -6.598 4.980 23.248 1.00 87.38 84 PRO A N 1
ATOM 653 C CA . PRO A 1 84 ? -6.571 5.502 24.617 1.00 87.38 84 PRO A CA 1
ATOM 654 C C . PRO A 1 84 ? -7.138 6.918 24.763 1.00 87.38 84 PRO A C 1
ATOM 656 O O . PRO A 1 84 ? -7.816 7.194 25.750 1.00 87.38 84 PRO A O 1
ATOM 659 N N . PHE A 1 85 ? -6.915 7.797 23.780 1.00 87.12 85 PHE A N 1
ATOM 660 C CA . PHE A 1 85 ? -7.412 9.178 23.825 1.00 87.12 85 PHE A CA 1
ATOM 661 C C . PHE A 1 85 ? -8.942 9.236 23.818 1.00 87.12 85 PHE A C 1
ATOM 663 O O . PHE A 1 85 ? -9.530 10.050 24.529 1.00 87.12 85 PHE A O 1
ATOM 670 N N . PHE A 1 86 ? -9.584 8.337 23.067 1.00 82.06 86 PHE A N 1
ATOM 671 C CA . PHE A 1 86 ? -11.041 8.214 23.050 1.00 82.06 86 PHE A CA 1
ATOM 672 C C . PHE A 1 86 ? -11.592 7.581 24.332 1.00 82.06 86 PHE A C 1
ATOM 674 O O . PHE A 1 86 ? -12.642 8.002 24.801 1.00 82.06 86 PHE A O 1
ATOM 681 N N . ILE A 1 87 ? -10.880 6.619 24.933 1.00 87.88 87 ILE A N 1
ATOM 682 C CA . ILE A 1 87 ? -11.299 5.983 26.199 1.00 87.88 87 ILE A CA 1
ATOM 683 C C . ILE A 1 87 ? -11.237 6.971 27.371 1.00 87.88 87 ILE A C 1
ATOM 685 O O . ILE A 1 87 ? -12.061 6.918 28.278 1.00 87.88 87 ILE A O 1
ATOM 689 N N . GLN A 1 88 ? -10.251 7.867 27.373 1.00 88.31 88 GLN A N 1
ATOM 690 C CA . GLN A 1 88 ? -10.029 8.829 28.455 1.00 88.31 88 GLN A CA 1
ATOM 691 C C . GLN A 1 88 ? -10.868 10.114 28.315 1.00 88.31 88 GLN A C 1
ATOM 693 O O . GLN A 1 88 ? -10.577 11.093 29.002 1.00 88.31 88 GLN A O 1
ATOM 698 N N . GLU A 1 89 ? -11.871 10.133 27.426 1.00 85.19 89 GLU A N 1
ATOM 699 C CA . GLU A 1 89 ? -12.715 11.302 27.116 1.00 85.19 89 GLU A CA 1
ATOM 700 C C . GLU A 1 89 ? -11.909 12.547 26.669 1.00 85.19 89 GLU A C 1
ATOM 702 O O . GLU A 1 89 ? -12.361 13.692 26.762 1.00 85.19 89 GLU A O 1
ATOM 707 N N . GLN A 1 90 ? -10.689 12.351 26.147 1.00 82.56 90 GLN A N 1
ATOM 708 C CA . GLN A 1 90 ? -9.816 13.428 25.672 1.00 82.56 90 GLN A CA 1
ATOM 709 C C . GLN A 1 90 ? -10.057 13.713 24.182 1.00 82.56 90 GLN A C 1
ATOM 711 O O . GLN A 1 90 ? -9.286 13.316 23.306 1.00 82.56 90 GLN A O 1
ATOM 716 N N . ILE A 1 91 ? -11.128 14.451 23.889 1.00 82.69 91 ILE A N 1
ATOM 717 C CA . ILE A 1 91 ? -11.607 14.702 22.516 1.00 82.69 91 ILE A CA 1
ATOM 718 C C . ILE A 1 91 ? -10.585 15.460 21.649 1.00 82.69 91 ILE A C 1
ATOM 720 O O . ILE A 1 91 ? -10.332 15.082 20.505 1.00 82.69 91 ILE A O 1
ATOM 724 N N . LEU A 1 92 ? -9.976 16.527 22.174 1.00 86.94 92 LEU A N 1
ATOM 725 C CA . LEU A 1 92 ? -9.103 17.407 21.388 1.00 86.94 92 LEU A CA 1
ATOM 726 C C . LEU A 1 92 ? -7.823 16.713 20.862 1.00 86.94 92 LEU A C 1
ATOM 728 O O . LEU A 1 92 ? -7.585 16.776 19.654 1.00 86.94 92 LEU A O 1
ATOM 732 N N . PRO A 1 93 ? -7.008 16.019 21.686 1.00 86.94 93 PRO A N 1
ATOM 733 C CA . PRO A 1 93 ? -5.827 15.307 21.188 1.00 86.94 93 PRO A CA 1
ATOM 734 C C . PRO A 1 93 ? -6.186 14.115 20.291 1.00 86.94 93 PRO A C 1
ATOM 736 O O . PRO A 1 93 ? -5.483 13.875 19.309 1.00 86.94 93 PRO A O 1
ATOM 739 N N . GLY A 1 94 ? -7.300 13.420 20.559 1.00 86.19 94 GLY A N 1
ATOM 740 C CA . GLY A 1 94 ? -7.783 12.334 19.700 1.00 86.19 94 GLY A CA 1
ATOM 741 C C . GLY A 1 94 ? -8.069 12.805 18.270 1.00 86.19 94 GLY A C 1
ATOM 742 O O . GLY A 1 94 ? -7.602 12.190 17.309 1.00 86.19 94 GLY A O 1
ATOM 743 N N . ILE A 1 95 ? -8.748 13.949 18.119 1.00 87.38 95 ILE A N 1
ATOM 744 C CA . ILE A 1 95 ? -9.021 14.555 16.805 1.00 87.38 95 ILE A CA 1
ATOM 745 C C . ILE A 1 95 ? -7.723 14.957 16.095 1.00 87.38 95 ILE A C 1
ATOM 747 O O . ILE A 1 95 ? -7.584 14.695 14.902 1.00 87.38 95 ILE A O 1
ATOM 751 N N . LEU A 1 96 ? -6.755 15.557 16.796 1.00 89.56 96 LEU A N 1
ATOM 752 C CA . LEU A 1 96 ? -5.479 15.953 16.185 1.00 89.56 96 LEU A CA 1
ATOM 753 C C . LEU A 1 96 ? -4.714 14.745 15.627 1.00 89.56 96 LEU A C 1
ATOM 755 O O . LEU A 1 96 ? -4.256 14.786 14.485 1.00 89.56 96 LEU A O 1
ATOM 759 N N . VAL A 1 97 ? -4.625 13.655 16.394 1.00 87.69 97 VAL A N 1
ATOM 760 C CA . VAL A 1 97 ? -3.982 12.408 15.947 1.00 87.69 97 VAL A CA 1
ATOM 761 C C . VAL A 1 97 ? -4.726 11.807 14.752 1.00 87.69 97 VAL A C 1
ATOM 763 O O . VAL A 1 97 ? -4.088 11.414 13.774 1.00 87.69 97 VAL A O 1
ATOM 766 N N . ALA A 1 98 ? -6.061 11.788 14.785 1.00 86.88 98 ALA A N 1
ATOM 767 C CA . ALA A 1 98 ? -6.875 11.285 13.681 1.00 86.88 98 ALA A CA 1
ATOM 768 C C . ALA A 1 98 ? -6.704 12.117 12.397 1.00 86.88 98 ALA A C 1
ATOM 770 O O . ALA A 1 98 ? -6.578 11.548 11.310 1.00 86.88 98 ALA A O 1
ATOM 771 N N . LEU A 1 99 ? -6.645 13.449 12.504 1.00 90.44 99 LEU A N 1
ATOM 772 C CA . LEU A 1 99 ? -6.402 14.340 11.365 1.00 90.44 99 LEU A CA 1
ATOM 773 C C . LEU A 1 99 ? -5.014 14.105 10.766 1.00 90.44 99 LEU A C 1
ATOM 775 O O . LEU A 1 99 ? -4.904 13.886 9.560 1.00 90.44 99 LEU A O 1
ATOM 779 N N . ILE A 1 100 ? -3.967 14.084 11.596 1.00 90.38 100 ILE A N 1
ATOM 780 C CA . ILE A 1 100 ? -2.590 13.813 11.150 1.00 90.38 100 ILE A CA 1
ATOM 781 C C . ILE A 1 100 ? -2.514 12.446 10.460 1.00 90.38 100 ILE A C 1
ATOM 783 O O . ILE A 1 100 ? -1.969 12.337 9.360 1.00 90.38 100 ILE A O 1
ATOM 787 N N . GLY A 1 101 ? -3.115 11.420 11.066 1.00 88.31 101 GLY A N 1
ATOM 788 C CA . GLY A 1 101 ? -3.212 10.085 10.483 1.00 88.31 101 GLY A CA 1
ATOM 789 C C . GLY A 1 101 ? -3.926 10.070 9.134 1.00 88.31 101 GLY A C 1
ATOM 790 O O . GLY A 1 101 ? -3.457 9.424 8.200 1.00 88.31 101 GLY A O 1
ATOM 791 N N . SER A 1 102 ? -5.019 10.823 9.005 1.00 89.19 102 SER A N 1
ATOM 792 C CA . SER A 1 102 ? -5.802 10.918 7.766 1.00 89.19 102 SER A CA 1
ATOM 793 C C . SER A 1 102 ? -5.009 11.578 6.636 1.00 89.19 102 SER A C 1
ATOM 795 O O . SER A 1 102 ? -4.991 11.063 5.518 1.00 89.19 102 SER A O 1
ATOM 797 N N . PHE A 1 103 ? -4.297 12.676 6.917 1.00 92.38 103 PHE A N 1
ATOM 798 C CA . PHE A 1 103 ? -3.415 13.313 5.933 1.00 92.38 103 PHE A CA 1
ATOM 799 C C . PHE A 1 103 ? -2.247 12.405 5.537 1.00 92.38 103 PHE A C 1
ATOM 801 O O . PHE A 1 103 ? -1.926 12.313 4.351 1.00 92.38 103 PHE A O 1
ATOM 808 N N . ALA A 1 104 ? -1.645 11.695 6.496 1.00 90.31 104 ALA A N 1
ATOM 809 C CA . ALA A 1 104 ? -0.590 10.725 6.216 1.00 90.31 104 ALA A CA 1
ATOM 810 C C . ALA A 1 104 ? -1.099 9.566 5.339 1.00 90.31 104 ALA A C 1
ATOM 812 O O . ALA A 1 104 ? -0.440 9.197 4.368 1.00 90.31 104 ALA A O 1
ATOM 813 N N . ALA A 1 105 ? -2.294 9.037 5.624 1.00 88.94 105 ALA A N 1
ATOM 814 C CA . ALA A 1 105 ? -2.929 7.990 4.825 1.00 88.94 105 ALA A CA 1
ATOM 815 C C . ALA A 1 105 ? -3.248 8.464 3.398 1.00 88.94 105 ALA A C 1
ATOM 817 O O . ALA A 1 105 ? -3.019 7.727 2.439 1.00 88.94 105 ALA A O 1
ATOM 818 N N . LEU A 1 106 ? -3.720 9.705 3.237 1.00 92.00 106 LEU A N 1
ATOM 819 C CA . LEU A 1 106 ? -3.970 10.291 1.921 1.00 92.00 106 LEU A CA 1
ATOM 820 C C . LEU A 1 106 ? -2.671 10.484 1.133 1.00 92.00 106 LEU A C 1
ATOM 822 O O . LEU A 1 106 ? -2.600 10.086 -0.027 1.00 92.00 106 LEU A O 1
ATOM 826 N N . ALA A 1 107 ? -1.637 11.057 1.754 1.00 92.12 107 ALA A N 1
ATOM 827 C CA . ALA A 1 107 ? -0.330 11.219 1.122 1.00 92.12 107 ALA A CA 1
ATOM 828 C C . ALA A 1 107 ? 0.239 9.865 0.674 1.00 92.12 107 ALA A C 1
ATOM 830 O O . ALA A 1 107 ? 0.751 9.747 -0.438 1.00 92.12 107 ALA A O 1
ATOM 831 N N . GLN A 1 108 ? 0.064 8.834 1.502 1.00 89.88 108 GLN A N 1
ATOM 832 C CA . GLN A 1 108 ? 0.468 7.472 1.191 1.00 89.88 108 GLN A CA 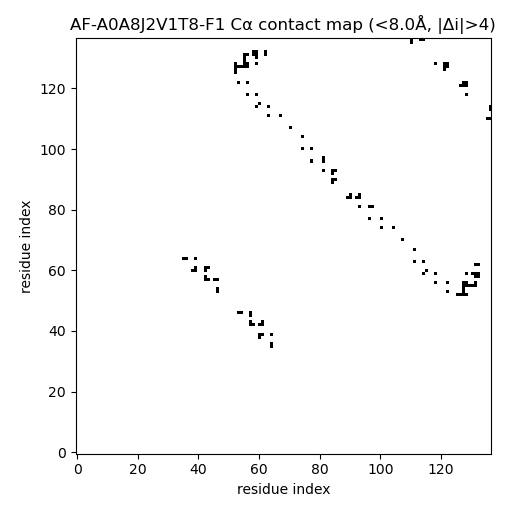1
ATOM 833 C C . GLN A 1 108 ? -0.320 6.863 0.024 1.00 89.88 108 GLN A C 1
ATOM 835 O O . GLN A 1 108 ? 0.261 6.218 -0.850 1.00 89.88 108 GLN A O 1
ATOM 840 N N . LEU A 1 109 ? -1.635 7.083 -0.021 1.00 91.12 109 LEU A N 1
ATOM 841 C CA . LEU A 1 109 ? -2.472 6.643 -1.134 1.00 91.12 109 LEU A CA 1
ATOM 842 C C . LEU A 1 109 ? -2.033 7.307 -2.445 1.00 91.12 109 LEU A C 1
ATOM 844 O O . LEU A 1 109 ? -1.863 6.627 -3.457 1.00 91.12 109 LEU A O 1
ATOM 848 N N . VAL A 1 110 ? -1.805 8.623 -2.422 1.00 95.12 110 VAL A N 1
ATOM 849 C CA . VAL A 1 110 ? -1.322 9.372 -3.589 1.00 95.12 110 VAL A CA 1
ATOM 850 C C . VAL A 1 110 ? 0.048 8.855 -4.022 1.00 95.12 110 VAL A C 1
ATOM 852 O O . VAL A 1 110 ? 0.244 8.584 -5.205 1.00 95.12 110 VAL A O 1
ATOM 855 N N . TRP A 1 111 ? 0.976 8.662 -3.083 1.00 94.44 111 TRP A N 1
ATOM 856 C CA . TRP A 1 111 ? 2.299 8.099 -3.355 1.00 94.44 111 TRP A CA 1
ATOM 857 C C . TRP A 1 111 ? 2.209 6.732 -4.050 1.00 94.44 111 TRP A C 1
ATOM 859 O O . TRP A 1 111 ? 2.808 6.537 -5.110 1.00 94.44 111 TRP A O 1
ATOM 869 N N . TYR A 1 112 ? 1.391 5.821 -3.515 1.00 93.00 112 TYR A N 1
ATOM 870 C CA . TYR A 1 112 ? 1.176 4.489 -4.084 1.00 93.00 112 TYR A CA 1
ATOM 871 C C . TYR A 1 112 ? 0.647 4.563 -5.523 1.00 93.00 112 TYR A C 1
ATOM 873 O O . TYR A 1 112 ? 1.204 3.942 -6.430 1.00 93.00 112 TYR A O 1
ATOM 881 N N . ILE A 1 113 ? -0.397 5.369 -5.751 1.00 93.81 113 ILE A N 1
ATOM 882 C CA . ILE A 1 113 ? -1.006 5.534 -7.078 1.00 93.81 113 ILE A CA 1
ATOM 883 C C . ILE A 1 113 ? 0.010 6.111 -8.065 1.00 93.81 113 ILE A C 1
ATOM 885 O O . ILE A 1 113 ? 0.164 5.576 -9.164 1.00 93.81 113 ILE A O 1
ATOM 889 N N . VAL A 1 114 ? 0.734 7.166 -7.685 1.00 95.31 114 VAL A N 1
ATOM 890 C CA . VAL A 1 114 ? 1.709 7.822 -8.566 1.00 95.31 114 VAL A CA 1
ATOM 891 C C . VAL A 1 114 ? 2.819 6.856 -8.977 1.00 95.31 114 VAL A C 1
ATOM 893 O O . VAL A 1 114 ? 3.161 6.798 -10.159 1.00 95.31 114 VAL A O 1
ATOM 896 N N . ARG A 1 115 ? 3.350 6.051 -8.050 1.00 93.19 115 ARG A N 1
ATOM 897 C CA . ARG A 1 115 ? 4.410 5.076 -8.355 1.00 93.19 115 ARG A CA 1
ATOM 898 C C . ARG A 1 115 ? 3.925 3.962 -9.287 1.00 93.19 115 ARG A C 1
ATOM 900 O O . ARG A 1 115 ? 4.674 3.563 -10.183 1.00 93.19 115 ARG A O 1
ATOM 907 N N . CYS A 1 116 ? 2.679 3.512 -9.132 1.00 93.38 116 CYS A N 1
ATOM 908 C CA . CYS A 1 116 ? 2.041 2.563 -10.048 1.00 93.38 116 CYS A CA 1
ATOM 909 C C . CYS A 1 116 ? 1.850 3.168 -11.447 1.00 93.38 116 CYS A C 1
ATOM 911 O O . CYS A 1 116 ? 2.256 2.564 -12.440 1.00 93.38 116 CYS A O 1
ATOM 913 N N . VAL A 1 117 ? 1.298 4.382 -11.534 1.00 95.12 117 VAL A N 1
ATOM 914 C CA . VAL A 1 117 ? 1.069 5.081 -12.810 1.00 95.12 117 VAL A CA 1
ATOM 915 C C . VAL A 1 117 ? 2.389 5.352 -13.533 1.00 95.12 117 VAL A C 1
ATOM 917 O O . VAL A 1 117 ? 2.502 5.032 -14.715 1.00 95.12 117 VAL A O 1
ATOM 920 N N . LYS A 1 118 ? 3.415 5.859 -12.837 1.00 92.81 118 LYS A N 1
ATOM 921 C CA . LYS A 1 118 ? 4.753 6.065 -13.416 1.00 92.81 118 LYS A CA 1
ATOM 922 C C . LYS A 1 118 ? 5.357 4.765 -13.939 1.00 92.81 118 LYS A C 1
ATOM 924 O O . LYS A 1 118 ? 5.909 4.767 -15.035 1.00 92.81 118 LYS A O 1
ATOM 929 N N . GLY A 1 119 ? 5.220 3.666 -13.191 1.00 91.31 119 GLY A N 1
ATOM 930 C CA . GLY A 1 119 ? 5.662 2.342 -13.635 1.00 91.31 119 GLY A CA 1
ATOM 931 C C . GLY A 1 119 ? 4.996 1.929 -14.949 1.00 91.31 119 GLY A C 1
ATOM 932 O O . GLY A 1 119 ? 5.686 1.591 -15.907 1.00 91.31 119 GLY A O 1
ATOM 933 N N . ILE A 1 120 ? 3.667 2.056 -15.035 1.00 92.81 120 ILE A N 1
ATOM 934 C CA . ILE A 1 120 ? 2.898 1.739 -16.250 1.00 92.81 120 ILE A CA 1
ATOM 935 C C . ILE A 1 120 ? 3.316 2.635 -17.426 1.00 92.81 120 ILE A C 1
ATOM 937 O O . ILE A 1 120 ? 3.579 2.130 -18.519 1.00 92.81 120 ILE A O 1
ATOM 941 N N . MET A 1 121 ? 3.413 3.951 -17.214 1.00 93.19 121 MET A N 1
ATOM 942 C CA . MET A 1 121 ? 3.801 4.907 -18.257 1.00 93.19 121 MET A CA 1
ATOM 943 C C . MET A 1 121 ? 5.198 4.599 -18.806 1.00 93.19 121 MET A C 1
ATOM 945 O O . MET A 1 121 ? 5.364 4.431 -20.012 1.00 93.19 121 MET A O 1
ATOM 949 N N . MET A 1 122 ? 6.193 4.436 -17.934 1.00 92.12 122 MET A N 1
ATOM 950 C CA . MET A 1 122 ? 7.570 4.147 -18.351 1.00 92.12 122 MET A CA 1
ATOM 951 C C . MET A 1 122 ? 7.692 2.775 -19.023 1.00 92.12 122 MET A C 1
ATOM 953 O O . MET A 1 122 ? 8.439 2.631 -19.993 1.00 92.12 122 MET A O 1
ATOM 957 N N . ALA A 1 123 ? 6.922 1.782 -18.567 1.00 90.75 123 ALA A N 1
ATOM 958 C CA . ALA A 1 123 ? 6.865 0.478 -19.218 1.00 90.75 123 ALA A CA 1
ATOM 959 C C . ALA A 1 123 ? 6.273 0.576 -20.633 1.00 90.75 123 ALA A C 1
ATOM 961 O O . ALA A 1 123 ? 6.792 -0.054 -21.557 1.00 90.75 123 ALA A O 1
ATOM 962 N N . SER A 1 124 ? 5.244 1.410 -20.829 1.00 90.69 124 SER A N 1
ATOM 963 C CA . SER A 1 124 ? 4.653 1.660 -22.152 1.00 90.69 124 SER A CA 1
ATOM 964 C C . SER A 1 124 ? 5.624 2.354 -23.117 1.00 90.69 124 SER A C 1
ATOM 966 O O . SER A 1 124 ? 5.629 2.061 -24.311 1.00 90.69 124 SER A O 1
ATOM 968 N N . GLU A 1 125 ? 6.514 3.198 -22.588 1.00 91.31 125 GLU A N 1
ATOM 969 C CA . GLU A 1 125 ? 7.576 3.875 -23.341 1.00 91.31 125 GLU A CA 1
ATOM 970 C C . GLU A 1 125 ? 8.822 2.997 -23.570 1.00 91.31 125 GLU A C 1
ATOM 972 O O . GLU A 1 125 ? 9.779 3.450 -24.201 1.00 91.31 125 GLU A O 1
ATOM 977 N N . LYS A 1 126 ? 8.838 1.748 -23.071 1.00 87.94 126 LYS A N 1
ATOM 978 C CA . LYS A 1 126 ? 10.014 0.851 -23.057 1.00 87.94 126 LYS A CA 1
ATOM 979 C C . LYS A 1 126 ? 11.247 1.491 -22.405 1.00 87.94 126 LYS A C 1
ATOM 981 O O . LYS A 1 126 ? 12.380 1.269 -22.835 1.00 87.94 126 LYS A O 1
ATOM 986 N N . ARG A 1 127 ? 11.024 2.311 -21.377 1.00 87.94 127 ARG A N 1
ATOM 987 C CA . ARG A 1 127 ? 12.076 2.978 -20.600 1.00 87.94 127 ARG A CA 1
ATOM 988 C C . ARG A 1 127 ? 12.261 2.282 -19.258 1.00 87.94 127 ARG A C 1
ATOM 990 O O . ARG A 1 127 ? 11.309 1.746 -18.695 1.00 87.94 127 ARG A O 1
ATOM 997 N N . ALA A 1 128 ? 13.488 2.297 -18.746 1.00 90.44 128 ALA A N 1
ATOM 998 C CA . ALA A 1 128 ? 13.782 1.823 -17.398 1.00 90.44 128 ALA A CA 1
ATOM 999 C C . ALA A 1 128 ? 13.205 2.788 -16.349 1.00 90.44 128 ALA A C 1
ATOM 1001 O O . ALA A 1 128 ? 13.140 4.000 -16.573 1.00 90.44 128 ALA A O 1
ATOM 1002 N N . TYR A 1 129 ? 12.803 2.246 -15.203 1.00 89.06 129 TYR A N 1
ATOM 1003 C CA . TYR A 1 129 ? 12.398 3.021 -14.042 1.00 89.06 129 TYR A CA 1
ATOM 1004 C C . TYR A 1 129 ? 13.646 3.647 -13.385 1.00 89.06 129 TYR A C 1
ATOM 1006 O O . TYR A 1 129 ? 14.562 2.910 -13.022 1.00 89.06 129 TYR A O 1
ATOM 1014 N N . PRO A 1 130 ? 13.724 4.980 -13.230 1.00 86.69 130 PRO A N 1
ATOM 1015 C CA . PRO A 1 130 ? 14.980 5.656 -12.897 1.00 86.69 130 PRO A CA 1
ATOM 1016 C C . PRO A 1 130 ? 15.444 5.454 -11.448 1.00 86.69 130 PRO A C 1
ATOM 1018 O O . PRO A 1 130 ? 16.643 5.355 -11.219 1.00 86.69 130 PRO A O 1
ATOM 1021 N N . ASP A 1 131 ? 14.523 5.398 -10.478 1.00 89.00 131 ASP A N 1
ATOM 1022 C CA . ASP A 1 131 ? 14.864 5.226 -9.056 1.00 89.00 131 ASP A CA 1
ATOM 1023 C C . ASP A 1 131 ? 13.804 4.381 -8.313 1.00 89.00 131 ASP A C 1
ATOM 1025 O O . ASP A 1 131 ? 12.863 4.906 -7.693 1.00 89.00 131 ASP A O 1
ATOM 1029 N N . PRO A 1 132 ? 13.900 3.043 -8.408 1.00 87.25 132 PRO A N 1
ATOM 1030 C CA . PRO A 1 132 ? 12.935 2.141 -7.789 1.00 87.25 132 PRO A CA 1
ATOM 1031 C C . PRO A 1 132 ? 13.004 2.144 -6.254 1.00 87.25 132 PRO A C 1
ATOM 1033 O O . PRO A 1 132 ? 12.027 1.755 -5.612 1.00 87.25 132 PRO A O 1
ATOM 1036 N N . GLU A 1 133 ? 14.109 2.585 -5.652 1.00 88.69 133 GLU A N 1
ATOM 1037 C CA . GLU A 1 133 ? 14.311 2.593 -4.195 1.00 88.69 133 GLU A CA 1
ATOM 1038 C C . GLU A 1 133 ? 13.789 3.866 -3.526 1.00 88.69 133 GLU A C 1
ATOM 1040 O O . GLU A 1 133 ? 13.502 3.857 -2.324 1.00 88.69 133 GLU A O 1
ATOM 1045 N N . SER A 1 134 ? 13.570 4.930 -4.299 1.00 89.81 134 SER A N 1
ATOM 1046 C CA . SER A 1 134 ? 13.122 6.225 -3.791 1.00 89.81 134 SER A CA 1
ATOM 1047 C C . SER A 1 134 ? 11.857 6.151 -2.918 1.00 89.81 134 SER A C 1
ATOM 1049 O O . SER A 1 134 ? 10.894 5.424 -3.188 1.00 89.81 134 SER A O 1
ATOM 1051 N N . TRP A 1 135 ? 11.868 6.914 -1.824 1.00 84.38 135 TRP A N 1
ATOM 1052 C CA . TRP A 1 135 ? 10.709 7.129 -0.946 1.00 84.38 135 TRP A CA 1
ATOM 1053 C C . TRP A 1 135 ? 9.819 8.287 -1.419 1.00 84.38 135 TRP A C 1
ATOM 1055 O O . TRP A 1 135 ? 8.756 8.519 -0.854 1.00 84.38 135 TRP A O 1
ATOM 1065 N N . GLY A 1 136 ? 10.250 9.014 -2.452 1.00 86.25 136 GLY A N 1
ATOM 1066 C CA . GLY A 1 136 ? 9.480 10.080 -3.084 1.00 86.25 136 GLY A CA 1
ATOM 1067 C C . GLY A 1 136 ? 8.512 9.554 -4.143 1.00 86.25 136 GLY A C 1
ATOM 1068 O O . GLY A 1 136 ? 8.348 8.348 -4.321 1.00 86.25 136 GLY A O 1
ATOM 1069 N N . PHE A 1 137 ? 7.876 10.480 -4.857 1.00 80.44 137 PHE A N 1
ATOM 1070 C CA . PHE A 1 137 ? 6.913 10.184 -5.920 1.00 80.44 137 PHE A CA 1
ATOM 1071 C C . PHE A 1 137 ? 7.546 9.576 -7.164 1.00 80.44 137 PHE A C 1
ATOM 1073 O O . PHE A 1 137 ? 8.632 10.020 -7.591 1.00 80.44 137 PHE A O 1
#

Radius of gyration: 23.01 Å; Cα contacts (8 Å, |Δi|>4): 71; chains: 1; bounding box: 73×32×52 Å